Protein AF-A0A529LIV8-F1 (afdb_monomer_lite)

Structure (mmCIF, N/CA/C/O backbone):
data_AF-A0A529LIV8-F1
#
_entry.id   AF-A0A529LIV8-F1
#
loop_
_atom_site.group_PDB
_atom_site.id
_atom_site.type_symbol
_atom_site.label_atom_id
_atom_site.label_alt_id
_atom_site.label_comp_id
_atom_site.label_asym_id
_atom_site.label_entity_id
_atom_site.label_seq_id
_atom_site.pdbx_PDB_ins_code
_atom_site.Cartn_x
_atom_site.Cartn_y
_atom_site.Cartn_z
_atom_site.occupancy
_atom_site.B_iso_or_equiv
_atom_site.auth_seq_id
_atom_site.auth_comp_id
_atom_site.auth_asym_id
_atom_site.auth_atom_id
_atom_site.pdbx_PDB_model_num
ATOM 1 N N . GLY A 1 1 ? -3.493 -3.209 -4.517 1.00 90.56 1 GLY A N 1
ATOM 2 C CA . GLY A 1 1 ? -3.573 -4.144 -5.655 1.00 90.56 1 GLY A CA 1
ATOM 3 C C . GLY A 1 1 ? -4.404 -3.516 -6.748 1.00 90.56 1 GLY A C 1
ATOM 4 O O . GLY A 1 1 ? -4.863 -2.396 -6.554 1.00 90.56 1 GLY A O 1
ATOM 5 N N . TYR A 1 2 ? -4.593 -4.218 -7.856 1.00 93.12 2 TYR A N 1
ATOM 6 C CA . TYR A 1 2 ? -5.481 -3.810 -8.948 1.00 93.12 2 TYR A CA 1
ATOM 7 C C . TYR A 1 2 ? -6.316 -5.007 -9.405 1.00 93.12 2 TYR A C 1
ATOM 9 O O . TYR A 1 2 ? -5.925 -6.152 -9.180 1.00 93.12 2 TYR A O 1
ATOM 17 N N . TYR A 1 3 ? -7.466 -4.741 -10.009 1.00 93.56 3 TYR A N 1
ATOM 18 C CA . TYR A 1 3 ? -8.318 -5.750 -10.614 1.00 93.56 3 TYR A CA 1
ATOM 19 C C . TYR A 1 3 ? -7.947 -5.964 -12.079 1.00 93.56 3 TYR A C 1
ATOM 21 O O . TYR A 1 3 ? -7.609 -5.018 -12.791 1.00 93.56 3 TYR A O 1
ATOM 29 N N . THR A 1 4 ? -8.005 -7.215 -12.510 1.00 91.00 4 THR A N 1
ATOM 30 C CA . THR A 1 4 ? -8.017 -7.611 -13.921 1.00 91.00 4 THR A CA 1
ATOM 31 C C . THR A 1 4 ? -9.443 -7.569 -14.471 1.00 91.00 4 THR A C 1
ATOM 33 O O . THR A 1 4 ? -10.409 -7.518 -13.703 1.00 91.00 4 THR A O 1
ATOM 36 N N . ASP A 1 5 ? -9.588 -7.615 -15.795 1.00 87.44 5 ASP A N 1
ATOM 37 C CA . ASP A 1 5 ? -10.895 -7.537 -16.467 1.00 87.44 5 ASP A CA 1
ATOM 38 C C . ASP A 1 5 ? -11.833 -8.701 -16.104 1.00 87.44 5 ASP A C 1
ATOM 40 O O . ASP A 1 5 ? -13.050 -8.541 -16.065 1.00 87.44 5 ASP A O 1
ATOM 44 N N . ASP A 1 6 ? -11.273 -9.860 -15.752 1.00 89.62 6 ASP A N 1
ATOM 45 C CA . ASP A 1 6 ? -12.003 -11.023 -15.233 1.00 89.62 6 ASP A CA 1
ATOM 46 C C . ASP A 1 6 ? -12.305 -10.941 -13.720 1.00 89.62 6 ASP A C 1
ATOM 48 O O . ASP A 1 6 ? -12.822 -11.882 -13.120 1.00 89.62 6 ASP A O 1
ATOM 52 N N . GLY A 1 7 ? -12.016 -9.802 -13.085 1.00 90.50 7 GLY A N 1
ATOM 53 C CA .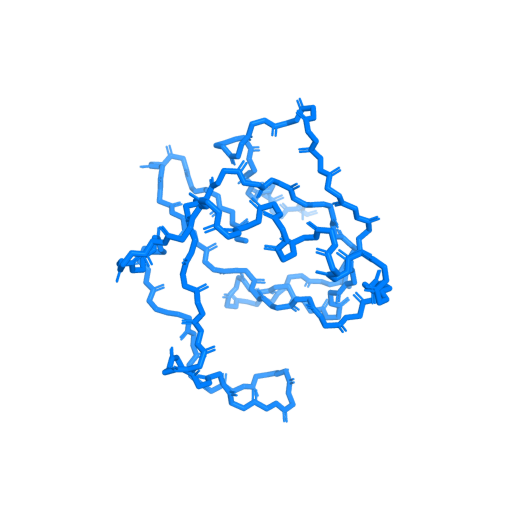 GLY A 1 7 ? -12.414 -9.498 -11.714 1.00 90.50 7 GLY A CA 1
ATOM 54 C C . GLY A 1 7 ? -11.507 -10.077 -10.628 1.00 90.50 7 GLY A C 1
ATOM 55 O O . GLY A 1 7 ? -11.889 -10.043 -9.450 1.00 90.50 7 GLY A O 1
ATOM 56 N N . ARG A 1 8 ? -10.315 -10.572 -10.975 1.00 92.88 8 ARG A N 1
ATOM 57 C CA . ARG A 1 8 ? -9.330 -11.078 -10.009 1.00 92.88 8 ARG A CA 1
ATOM 58 C C . ARG A 1 8 ? -8.514 -9.935 -9.415 1.00 92.88 8 ARG A C 1
ATOM 60 O O . ARG A 1 8 ? -8.174 -8.978 -10.103 1.00 92.88 8 ARG A O 1
ATOM 67 N N . LEU A 1 9 ? -8.218 -10.008 -8.117 1.00 94.06 9 LEU A N 1
ATOM 68 C CA . LEU A 1 9 ? -7.438 -8.983 -7.423 1.00 94.06 9 LEU A CA 1
ATOM 69 C C . LEU A 1 9 ? -5.961 -9.374 -7.386 1.00 94.06 9 LEU A C 1
ATOM 71 O O . LEU A 1 9 ? -5.570 -10.311 -6.688 1.00 94.06 9 LEU A O 1
ATOM 75 N N . ILE A 1 10 ? -5.136 -8.605 -8.087 1.00 93.06 10 ILE A N 1
ATOM 76 C CA . ILE A 1 10 ? -3.702 -8.843 -8.215 1.00 93.06 10 ILE A CA 1
ATOM 77 C C . ILE A 1 10 ? -2.926 -7.950 -7.249 1.00 93.06 10 ILE A C 1
ATOM 79 O O . ILE A 1 10 ? -3.176 -6.746 -7.088 1.00 93.06 10 ILE A O 1
ATOM 83 N N . TYR A 1 11 ? -1.962 -8.561 -6.568 1.00 92.25 11 TYR A N 1
ATOM 84 C CA . TYR A 1 11 ? -1.045 -7.852 -5.693 1.00 92.25 11 TYR A CA 1
ATOM 85 C C . TYR A 1 11 ? -0.090 -6.971 -6.506 1.00 92.25 11 TYR A C 1
ATOM 87 O O . TYR A 1 11 ? 0.485 -7.410 -7.492 1.00 92.25 11 TYR A O 1
ATOM 95 N N . ALA A 1 12 ? 0.094 -5.728 -6.060 1.00 91.75 12 ALA A N 1
ATOM 96 C CA . ALA A 1 12 ? 0.865 -4.716 -6.786 1.00 91.75 12 ALA A CA 1
ATOM 97 C C . ALA A 1 12 ? 2.052 -4.167 -5.981 1.00 91.75 12 ALA A C 1
ATOM 99 O O . ALA A 1 12 ? 2.693 -3.219 -6.410 1.00 91.75 12 ALA A O 1
ATOM 100 N N . GLY A 1 13 ? 2.343 -4.717 -4.799 1.00 89.88 13 GLY A N 1
ATOM 101 C CA . GLY A 1 13 ? 3.393 -4.213 -3.908 1.00 89.88 13 GLY A CA 1
ATOM 102 C C . GLY A 1 13 ? 2.872 -3.618 -2.598 1.00 89.88 13 GLY A C 1
ATOM 103 O O . GLY A 1 13 ? 1.694 -3.740 -2.254 1.00 89.88 13 GLY A O 1
ATOM 104 N N . ARG A 1 14 ? 3.792 -2.988 -1.857 1.00 88.94 14 ARG A N 1
ATOM 105 C CA . ARG A 1 14 ? 3.578 -2.382 -0.532 1.00 88.94 14 ARG A CA 1
ATOM 106 C C . ARG A 1 14 ? 3.915 -0.895 -0.568 1.00 88.94 14 ARG A C 1
ATOM 108 O O . ARG A 1 14 ? 4.937 -0.524 -1.137 1.00 88.94 14 ARG A O 1
ATOM 115 N N . ALA A 1 15 ? 3.102 -0.082 0.101 1.00 88.88 15 ALA A N 1
ATOM 116 C CA . ALA A 1 15 ? 3.419 1.308 0.415 1.00 88.88 15 ALA A CA 1
ATOM 117 C C . ALA A 1 15 ? 3.810 1.402 1.896 1.00 88.88 15 ALA A C 1
ATOM 119 O O . ALA A 1 15 ? 3.031 1.009 2.762 1.00 88.88 15 ALA A O 1
ATOM 120 N N . GLY A 1 16 ? 5.027 1.871 2.173 1.00 84.62 16 GLY A N 1
ATOM 121 C CA . GLY A 1 16 ? 5.542 2.062 3.538 1.00 84.62 16 GLY A CA 1
ATOM 122 C C . GLY A 1 16 ? 5.855 3.519 3.882 1.00 84.62 16 GLY A C 1
ATOM 123 O O . GLY A 1 16 ? 6.165 3.825 5.028 1.00 84.62 16 GLY A O 1
ATOM 124 N N . THR A 1 17 ? 5.782 4.416 2.901 1.00 87.62 17 THR A N 1
ATOM 125 C CA . THR A 1 17 ? 6.090 5.844 3.027 1.00 87.62 17 THR A CA 1
ATOM 126 C C . THR A 1 17 ? 4.870 6.683 2.642 1.00 87.62 17 THR A C 1
ATOM 128 O O . THR A 1 17 ? 3.916 6.175 2.048 1.00 87.62 17 THR A O 1
ATOM 131 N N . GLY A 1 18 ? 4.869 7.963 3.026 1.00 89.00 18 GLY A N 1
ATOM 132 C CA . GLY A 1 18 ? 3.757 8.884 2.752 1.00 89.00 18 GLY A CA 1
ATOM 133 C C . GLY A 1 18 ? 2.551 8.738 3.689 1.00 89.00 18 GLY A C 1
ATOM 134 O O . GLY A 1 18 ? 1.584 9.477 3.558 1.00 89.00 18 GLY A O 1
ATOM 135 N N . ILE A 1 19 ? 2.601 7.825 4.668 1.00 93.12 19 ILE A N 1
ATOM 136 C CA . ILE A 1 19 ? 1.525 7.629 5.649 1.00 93.12 19 ILE A CA 1
ATOM 137 C C . ILE A 1 19 ? 1.925 8.276 6.977 1.00 93.12 19 ILE A C 1
ATOM 139 O O . ILE A 1 19 ? 2.900 7.873 7.610 1.00 93.12 19 ILE A O 1
ATOM 143 N N . THR A 1 20 ? 1.168 9.279 7.419 1.00 93.62 20 THR A N 1
ATOM 144 C CA . THR A 1 20 ? 1.378 9.913 8.728 1.00 93.62 20 THR A CA 1
ATOM 145 C C . THR A 1 20 ? 0.835 9.035 9.860 1.00 93.62 20 THR A C 1
ATOM 147 O O . THR A 1 20 ? -0.001 8.157 9.648 1.00 93.62 20 THR A O 1
ATOM 150 N N . VAL A 1 21 ? 1.251 9.292 11.105 1.00 94.12 21 VAL A N 1
ATOM 151 C CA . VAL A 1 21 ? 0.730 8.559 12.279 1.00 94.12 21 VAL A CA 1
ATOM 152 C C . VAL A 1 21 ? -0.782 8.749 12.447 1.00 94.12 21 VAL A C 1
ATOM 154 O O . VAL A 1 21 ? -1.491 7.805 12.801 1.00 94.12 21 VAL A O 1
ATOM 157 N N . ALA A 1 22 ? -1.289 9.957 12.189 1.00 95.06 22 ALA A N 1
ATOM 158 C CA . ALA A 1 22 ? -2.723 10.234 12.227 1.00 95.06 22 ALA A CA 1
ATOM 159 C C . ALA A 1 22 ? -3.469 9.424 11.156 1.00 95.06 22 ALA A C 1
ATOM 161 O O . ALA A 1 22 ? -4.495 8.809 11.447 1.00 95.06 22 ALA A O 1
ATOM 162 N N . GLU A 1 23 ? -2.904 9.351 9.951 1.00 94.19 23 GLU A N 1
ATOM 163 C CA . GLU A 1 23 ? -3.491 8.603 8.845 1.00 94.19 23 GLU A CA 1
ATOM 164 C C . GLU A 1 23 ? -3.467 7.089 9.087 1.00 94.19 23 GLU A C 1
ATOM 166 O O . GLU A 1 23 ? -4.464 6.416 8.841 1.00 94.19 23 GLU A O 1
ATOM 171 N N . LEU A 1 24 ? -2.393 6.549 9.675 1.00 93.06 24 LEU A N 1
ATOM 172 C CA . LEU A 1 24 ? -2.345 5.147 10.105 1.00 93.06 24 LEU A CA 1
ATOM 173 C C . LEU A 1 24 ? -3.477 4.812 11.083 1.00 93.06 24 LEU A C 1
ATOM 175 O O . LEU A 1 24 ? -4.137 3.785 10.927 1.00 93.06 24 LEU A O 1
ATOM 179 N N . LYS A 1 25 ? -3.734 5.677 12.074 1.00 94.94 25 LYS A N 1
ATOM 180 C CA . LYS A 1 25 ? -4.837 5.483 13.032 1.00 94.94 25 LYS A CA 1
ATO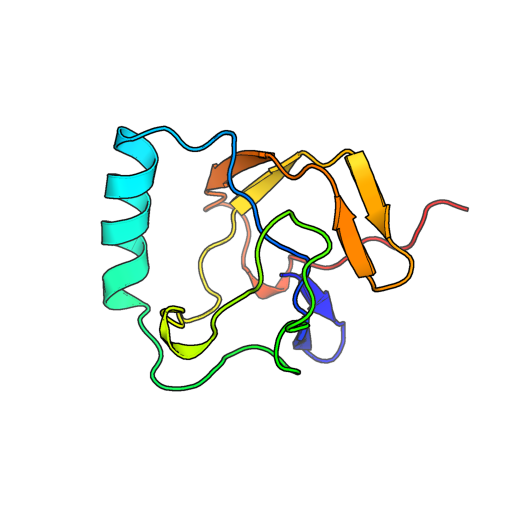M 181 C C . LYS A 1 25 ? -6.198 5.518 12.336 1.00 94.94 25 LYS A C 1
ATOM 183 O O . LYS A 1 25 ? -7.050 4.676 12.624 1.00 94.94 25 LYS A O 1
ATOM 188 N N . ARG A 1 26 ? -6.389 6.454 11.402 1.00 95.06 26 ARG A N 1
ATOM 189 C CA . ARG A 1 26 ? -7.621 6.579 10.611 1.00 95.06 26 ARG A CA 1
ATOM 190 C C . ARG A 1 26 ? -7.865 5.330 9.759 1.00 95.06 26 ARG A C 1
ATOM 192 O O . ARG A 1 26 ? -8.945 4.742 9.831 1.00 95.06 26 ARG A O 1
ATOM 199 N N . LEU A 1 27 ? -6.849 4.886 9.017 1.00 93.69 27 LEU A N 1
ATOM 200 C CA . LEU A 1 27 ? -6.901 3.680 8.189 1.00 93.69 27 LEU A CA 1
ATOM 201 C C . LEU A 1 27 ? -7.143 2.428 9.035 1.00 93.69 27 LEU A C 1
ATOM 203 O O . LEU A 1 27 ? -7.984 1.614 8.672 1.00 93.69 27 LEU A O 1
ATOM 207 N N . ALA A 1 28 ? -6.488 2.289 10.190 1.00 93.19 28 ALA A N 1
ATOM 208 C CA . ALA A 1 28 ? -6.723 1.163 11.091 1.00 93.19 28 ALA A CA 1
ATOM 209 C C . ALA A 1 28 ? -8.195 1.081 11.535 1.00 93.19 28 ALA A C 1
ATOM 211 O O . ALA A 1 28 ? -8.791 0.005 11.495 1.00 93.19 28 ALA A O 1
ATOM 212 N N . GLY A 1 29 ? -8.809 2.215 11.892 1.00 95.38 29 GLY A N 1
ATOM 213 C CA . GLY A 1 29 ? -10.237 2.282 12.216 1.00 95.38 29 GLY A CA 1
ATOM 214 C C . GLY A 1 29 ? -11.134 1.916 11.030 1.00 95.38 29 GLY A C 1
ATOM 215 O O . GLY A 1 29 ? -12.074 1.138 11.187 1.00 95.38 29 GLY A O 1
ATOM 216 N N . ARG A 1 30 ? -10.809 2.419 9.833 1.00 94.00 30 ARG A N 1
ATOM 217 C CA . ARG A 1 30 ? -11.558 2.152 8.595 1.00 94.00 30 ARG A CA 1
ATOM 218 C C . ARG A 1 30 ? -11.481 0.689 8.151 1.00 94.00 30 ARG A C 1
ATOM 220 O O . ARG A 1 30 ? -12.473 0.150 7.664 1.00 94.00 30 ARG A O 1
ATOM 227 N N . LEU A 1 31 ? -10.320 0.060 8.322 1.00 95.12 31 LEU A N 1
ATOM 228 C CA . LEU A 1 31 ? -10.028 -1.306 7.882 1.00 95.12 31 LEU A CA 1
ATOM 229 C C . LEU A 1 31 ? -10.500 -2.374 8.872 1.00 95.12 31 LEU A C 1
ATOM 231 O O . LEU A 1 31 ? -10.821 -3.483 8.454 1.00 95.12 31 LEU A O 1
ATOM 235 N N . LYS A 1 32 ? -10.600 -2.051 10.167 1.00 95.00 32 LYS A N 1
ATOM 236 C CA . LYS A 1 32 ? -11.070 -2.975 11.211 1.00 95.00 32 LYS A CA 1
ATOM 237 C C . LYS A 1 32 ? -12.397 -3.689 10.876 1.00 95.00 32 LYS A C 1
ATOM 239 O O . LYS A 1 32 ? -12.416 -4.915 10.943 1.00 95.00 32 LYS A O 1
ATOM 244 N N . PRO A 1 33 ? -13.489 -3.009 10.467 1.00 95.94 33 PRO A N 1
ATOM 245 C CA . PRO A 1 33 ? -14.742 -3.684 10.091 1.00 95.94 33 PRO A CA 1
ATOM 246 C C . PR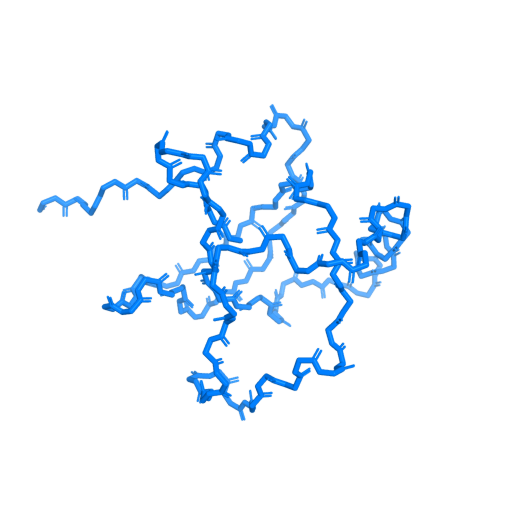O A 1 33 ? -14.666 -4.436 8.751 1.00 95.94 33 PRO A C 1
ATOM 248 O O . PRO A 1 33 ? -15.577 -5.185 8.389 1.00 95.94 33 PRO A O 1
ATOM 251 N N . LEU A 1 34 ? -13.598 -4.226 7.983 1.00 95.31 34 LEU A N 1
ATOM 252 C CA . LEU A 1 34 ? -13.365 -4.890 6.708 1.00 95.31 34 LEU A CA 1
ATOM 253 C C . LEU A 1 34 ? -12.501 -6.138 6.860 1.00 95.31 34 LEU A C 1
ATOM 255 O O . LEU A 1 34 ? -12.208 -6.761 5.849 1.00 95.31 34 LEU A O 1
ATOM 259 N N . GLN A 1 35 ? -12.106 -6.528 8.073 1.00 95.25 35 GLN A N 1
ATOM 260 C CA . GLN A 1 35 ? -11.293 -7.720 8.290 1.00 95.25 35 GLN A CA 1
ATOM 261 C C . GLN A 1 35 ? -11.887 -8.947 7.580 1.00 95.25 35 GLN A C 1
ATOM 263 O O . GLN A 1 35 ? -13.078 -9.241 7.679 1.00 95.25 35 GLN A O 1
ATOM 268 N N . ALA A 1 36 ? -11.032 -9.665 6.860 1.00 94.44 36 ALA A N 1
ATOM 269 C CA . ALA A 1 36 ? -11.370 -10.880 6.142 1.00 94.44 36 ALA A CA 1
ATOM 270 C C . ALA A 1 36 ? -10.583 -12.056 6.730 1.00 94.44 36 ALA A C 1
ATOM 272 O O . ALA A 1 36 ? -9.390 -11.949 7.003 1.00 94.44 36 ALA A O 1
ATOM 273 N N . ALA A 1 37 ? -11.248 -13.197 6.915 1.00 90.44 37 ALA A N 1
ATOM 274 C CA . ALA A 1 37 ? -10.589 -14.416 7.390 1.00 90.44 37 ALA A CA 1
ATOM 275 C C . ALA A 1 37 ? -9.745 -15.094 6.297 1.00 90.44 37 ALA A C 1
ATOM 277 O O . ALA A 1 37 ? -8.820 -15.844 6.595 1.00 90.44 37 ALA A O 1
ATOM 278 N N . ARG A 1 38 ? -10.078 -14.846 5.025 1.00 90.44 38 ARG A N 1
ATOM 279 C CA . ARG A 1 38 ? -9.405 -15.421 3.858 1.00 90.44 38 ARG A CA 1
ATOM 280 C C . ARG A 1 38 ? -8.703 -14.333 3.060 1.00 90.44 38 ARG A C 1
ATOM 282 O O . ARG A 1 38 ? -9.144 -13.184 3.038 1.00 90.44 38 ARG A O 1
ATOM 289 N N . MET A 1 39 ? -7.629 -14.728 2.386 1.00 93.44 39 MET A N 1
ATOM 290 C CA . MET A 1 39 ? -6.905 -13.867 1.461 1.00 93.44 39 MET A CA 1
ATOM 291 C C . MET A 1 39 ? -7.814 -13.501 0.272 1.00 93.44 39 MET A C 1
ATOM 293 O O . MET A 1 39 ? -8.337 -14.406 -0.373 1.00 93.44 39 MET A O 1
ATOM 297 N N . PRO A 1 40 ? -8.009 -12.204 -0.029 1.00 92.25 40 PRO A N 1
ATOM 298 C CA . PRO A 1 40 ? -8.847 -11.750 -1.142 1.00 92.25 40 PRO A CA 1
ATOM 299 C C . PRO A 1 40 ? -8.099 -11.689 -2.485 1.00 92.25 40 PRO A C 1
ATOM 301 O O . PRO A 1 40 ? -8.700 -11.360 -3.503 1.00 92.25 40 PRO A O 1
ATOM 304 N N . LEU A 1 41 ? -6.781 -11.902 -2.469 1.00 93.12 41 LEU A N 1
ATOM 305 C CA . LEU A 1 41 ? -5.925 -11.883 -3.652 1.00 93.12 41 LEU A CA 1
ATOM 306 C C . LEU A 1 41 ? -6.091 -13.176 -4.452 1.00 93.12 41 LEU A C 1
ATOM 308 O O . LEU A 1 41 ? -6.309 -14.234 -3.866 1.00 93.12 41 LEU A O 1
ATOM 312 N N . ASP A 1 42 ? -5.908 -13.086 -5.767 1.00 92.88 42 ASP A N 1
ATOM 313 C CA . ASP A 1 42 ? -5.926 -14.247 -6.668 1.00 92.88 42 ASP A CA 1
ATOM 314 C C . ASP A 1 42 ? -4.799 -15.242 -6.361 1.00 92.88 42 ASP A C 1
ATOM 316 O O . ASP A 1 42 ? -4.987 -16.454 -6.321 1.00 92.88 42 ASP A O 1
ATOM 320 N N . ALA A 1 43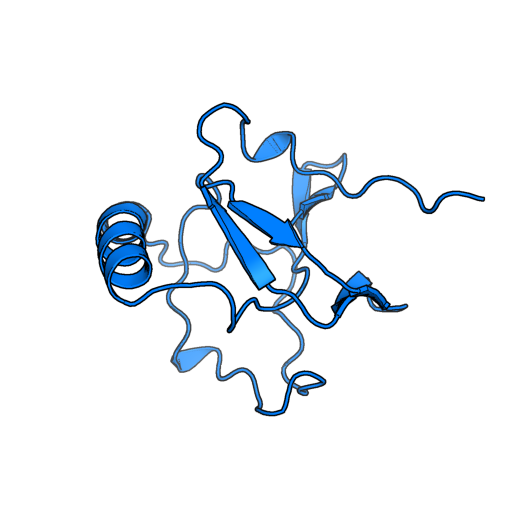 ? -3.618 -14.700 -6.073 1.00 90.25 43 ALA A N 1
ATOM 321 C CA . ALA A 1 43 ? -2.432 -15.448 -5.701 1.00 90.25 43 ALA A CA 1
ATOM 322 C C . ALA A 1 43 ? -1.768 -14.801 -4.478 1.00 90.25 43 ALA A C 1
ATOM 324 O O . ALA A 1 43 ? -1.868 -13.579 -4.287 1.00 90.25 43 ALA A O 1
ATOM 325 N N . PRO A 1 44 ? -1.080 -15.591 -3.633 1.00 86.44 44 PRO A N 1
ATOM 326 C CA . PRO A 1 44 ? -0.337 -15.039 -2.514 1.00 86.44 44 PRO A CA 1
ATOM 327 C C . PRO A 1 44 ? 0.772 -14.109 -3.018 1.00 86.44 44 PRO A C 1
ATOM 329 O O . PRO A 1 44 ? 1.396 -14.388 -4.044 1.00 86.44 44 PRO A O 1
ATOM 332 N N . PRO A 1 45 ? 1.047 -13.003 -2.306 1.00 85.44 45 PRO A N 1
ATOM 333 C CA . PRO A 1 45 ? 2.117 -12.105 -2.698 1.00 85.44 45 PRO A CA 1
ATOM 334 C C . PRO A 1 45 ? 3.474 -12.822 -2.582 1.00 85.44 45 PRO A C 1
ATOM 336 O O . PRO A 1 45 ? 3.639 -13.693 -1.718 1.00 85.44 45 PRO A O 1
ATOM 339 N N . PRO A 1 46 ? 4.458 -12.457 -3.422 1.00 81.62 46 PRO A N 1
ATOM 340 C CA . PRO A 1 46 ? 5.775 -13.079 -3.399 1.00 81.62 46 PRO A CA 1
ATOM 341 C C . PRO A 1 46 ? 6.426 -12.927 -2.018 1.00 81.62 46 PRO A C 1
ATOM 343 O O . PRO A 1 46 ? 6.419 -11.845 -1.424 1.00 81.62 46 PRO A O 1
ATOM 346 N N . ARG A 1 47 ? 6.965 -14.040 -1.503 1.00 68.88 47 ARG A N 1
ATOM 347 C CA . ARG A 1 47 ? 7.619 -14.115 -0.184 1.00 68.88 47 ARG A CA 1
ATOM 348 C C . ARG A 1 47 ? 8.998 -13.461 -0.190 1.00 68.88 47 ARG A C 1
ATOM 350 O O . ARG A 1 47 ? 9.390 -12.830 0.792 1.00 68.88 47 ARG A O 1
ATOM 357 N N . GLU A 1 48 ? 9.703 -13.586 -1.309 1.00 66.31 48 GLU A N 1
ATOM 358 C CA . GLU A 1 48 ? 11.004 -12.966 -1.527 1.00 66.31 48 GLU A CA 1
ATOM 359 C C . GLU A 1 48 ? 10.846 -11.454 -1.690 1.00 66.31 48 GLU A C 1
ATOM 361 O O . GLU A 1 48 ? 9.997 -10.954 -2.435 1.00 66.31 48 GLU A O 1
ATOM 366 N N . SER A 1 49 ? 11.636 -10.694 -0.935 1.00 57.19 49 SER A N 1
ATOM 367 C CA . SER A 1 49 ? 11.458 -9.251 -0.861 1.00 57.19 49 SER A CA 1
ATOM 368 C C . SER A 1 49 ? 12.388 -8.505 -1.794 1.00 57.19 49 SER A C 1
ATOM 370 O O . SER A 1 49 ? 13.587 -8.422 -1.558 1.00 57.19 49 SER A O 1
ATOM 372 N N . ARG A 1 50 ? 11.792 -7.809 -2.762 1.00 61.47 50 ARG A N 1
ATOM 373 C CA . ARG A 1 50 ? 12.428 -6.672 -3.447 1.00 61.47 50 ARG A CA 1
ATOM 374 C C . ARG A 1 50 ? 12.252 -5.339 -2.705 1.00 61.47 50 ARG A C 1
ATOM 376 O O . ARG A 1 50 ? 12.562 -4.284 -3.246 1.00 61.47 50 ARG A O 1
ATOM 383 N N . PHE A 1 51 ? 11.730 -5.378 -1.476 1.00 61.94 51 PHE A N 1
ATOM 384 C CA . PHE A 1 51 ? 11.319 -4.217 -0.675 1.00 61.94 51 PHE A CA 1
ATOM 385 C C . PHE A 1 51 ? 12.069 -4.126 0.669 1.00 61.94 51 PHE A C 1
ATOM 387 O O . PHE A 1 51 ? 11.549 -3.565 1.628 1.00 61.94 51 PHE A O 1
ATOM 394 N N . GLY A 1 52 ? 13.260 -4.724 0.777 1.00 61.78 52 GLY A N 1
ATOM 395 C CA . GLY A 1 52 ? 14.140 -4.613 1.952 1.00 61.78 52 GLY A CA 1
ATOM 396 C C . GLY A 1 52 ? 13.836 -5.573 3.107 1.00 61.78 52 GLY A C 1
ATOM 397 O O . GLY A 1 52 ? 14.726 -5.863 3.901 1.00 61.78 52 GLY A O 1
ATOM 398 N N . SER A 1 53 ? 12.618 -6.119 3.210 1.00 68.56 53 SER A N 1
ATOM 399 C CA . SER A 1 53 ? 12.295 -7.166 4.201 1.00 68.56 53 SER A CA 1
ATOM 400 C C . SER A 1 53 ? 11.264 -8.182 3.693 1.00 68.56 53 SER A C 1
ATOM 402 O O . SER A 1 53 ? 10.293 -7.754 3.040 1.00 68.56 53 SER A O 1
ATOM 404 N N . PRO A 1 54 ? 11.448 -9.495 3.958 1.00 74.88 54 PRO A N 1
ATOM 405 C CA . PRO A 1 54 ? 10.485 -10.550 3.628 1.00 74.88 54 PRO A CA 1
ATOM 406 C C . PRO A 1 54 ? 9.063 -10.197 4.061 1.00 74.88 54 PRO A C 1
ATOM 408 O O . PRO A 1 54 ? 8.851 -9.499 5.056 1.00 74.88 54 PRO A O 1
ATOM 411 N N . LEU A 1 55 ? 8.075 -10.628 3.277 1.00 78.50 55 LEU A N 1
ATOM 412 C CA . LEU A 1 55 ? 6.675 -10.465 3.653 1.00 78.50 55 LEU A CA 1
ATOM 413 C C . LEU A 1 55 ? 6.218 -11.685 4.454 1.00 78.50 55 LEU A C 1
ATOM 415 O O . LEU A 1 55 ? 5.874 -12.724 3.893 1.00 78.50 55 LEU A O 1
ATOM 419 N N . GLU A 1 56 ? 6.170 -11.527 5.773 1.00 83.88 56 GLU A N 1
ATOM 420 C CA . GLU A 1 56 ? 5.651 -12.546 6.682 1.00 83.88 56 GLU A CA 1
ATOM 421 C C . GLU A 1 56 ? 4.121 -12.582 6.629 1.00 83.88 56 GLU A C 1
ATOM 423 O O . GLU A 1 56 ? 3.444 -11.798 7.296 1.00 83.88 56 GLU A O 1
ATOM 428 N N . LEU A 1 57 ? 3.561 -13.505 5.839 1.00 82.69 57 LEU A N 1
ATOM 429 C CA . LEU A 1 57 ? 2.106 -13.639 5.663 1.00 82.69 57 LEU A CA 1
ATOM 430 C C . LEU A 1 57 ? 1.358 -13.875 6.984 1.00 82.69 57 LEU A C 1
ATOM 432 O O . LEU A 1 57 ? 0.206 -13.475 7.107 1.00 82.69 57 LEU A O 1
ATOM 436 N N . SER A 1 58 ? 2.011 -14.478 7.982 1.00 84.31 58 SER A N 1
ATOM 437 C CA . SER A 1 58 ? 1.454 -14.691 9.326 1.00 84.31 58 SER A CA 1
ATOM 438 C C . SER A 1 58 ? 1.173 -13.389 10.085 1.00 84.31 58 SER A C 1
ATOM 440 O O . SER A 1 58 ? 0.355 -13.379 11.000 1.00 84.31 58 SER A O 1
ATOM 442 N N . ARG A 1 59 ? 1.831 -12.287 9.705 1.00 85.75 59 ARG A N 1
ATOM 443 C CA . ARG A 1 59 ? 1.652 -10.950 10.292 1.00 85.75 59 ARG A CA 1
ATOM 444 C C . ARG A 1 59 ? 0.727 -10.057 9.460 1.00 85.75 59 ARG A C 1
ATOM 446 O O . ARG A 1 59 ? 0.525 -8.896 9.807 1.00 85.75 59 ARG A O 1
ATOM 453 N N . VAL A 1 60 ? 0.190 -10.567 8.350 1.00 89.50 60 VAL A N 1
ATOM 454 C CA . VAL A 1 60 ? -0.709 -9.818 7.469 1.00 89.50 60 VAL A CA 1
ATOM 455 C C . VAL A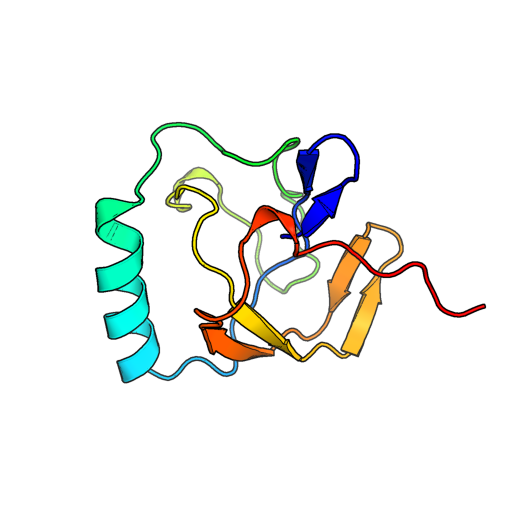 1 60 ? -2.148 -9.974 7.951 1.00 89.50 60 VAL A C 1
ATOM 457 O O . VAL A 1 60 ? -2.665 -11.082 8.069 1.00 89.50 60 VAL A O 1
ATOM 460 N N . HIS A 1 61 ? -2.821 -8.847 8.167 1.00 91.88 61 HIS A N 1
ATOM 461 C CA . HIS A 1 61 ? -4.265 -8.817 8.373 1.00 91.88 61 HIS A CA 1
ATOM 462 C C . HIS A 1 61 ? -4.962 -8.618 7.029 1.00 91.88 61 HIS A C 1
ATOM 464 O O . HIS A 1 61 ? -4.825 -7.569 6.396 1.00 91.88 61 HIS A O 1
ATOM 470 N N . TRP A 1 62 ? -5.708 -9.628 6.586 1.00 94.69 62 TRP A N 1
ATOM 471 C CA . TRP A 1 62 ? -6.498 -9.528 5.365 1.00 94.69 62 TRP A CA 1
ATOM 472 C C . TRP A 1 62 ? -7.740 -8.674 5.591 1.00 94.69 62 TRP A C 1
ATOM 474 O O . TRP A 1 62 ? -8.365 -8.713 6.652 1.00 94.69 62 TRP A O 1
ATOM 484 N N . VAL A 1 63 ? -8.109 -7.919 4.564 1.00 95.88 63 VAL A N 1
ATOM 485 C CA . VAL A 1 63 ? -9.288 -7.054 4.557 1.00 95.88 63 VAL A CA 1
ATOM 486 C C . VAL A 1 63 ? -10.045 -7.227 3.251 1.00 95.88 63 VAL A C 1
ATOM 488 O O . VAL A 1 63 ? -9.458 -7.562 2.222 1.00 95.88 63 VAL A O 1
ATOM 491 N N . ARG A 1 64 ? -11.349 -6.976 3.280 1.00 94.75 64 ARG A N 1
ATOM 492 C CA . ARG A 1 64 ? -12.185 -6.897 2.089 1.00 94.75 64 ARG A CA 1
ATOM 493 C C . ARG A 1 64 ? -11.668 -5.772 1.184 1.00 94.75 64 ARG A C 1
ATOM 495 O O . ARG A 1 64 ? -11.382 -4.678 1.682 1.00 94.75 64 ARG A O 1
ATOM 502 N N . PRO A 1 65 ? -11.533 -6.013 -0.130 1.00 94.38 65 PRO A N 1
ATOM 503 C CA . PRO A 1 65 ? -10.930 -5.065 -1.062 1.00 94.38 65 PRO A CA 1
ATOM 504 C C . PRO A 1 65 ? -11.926 -3.978 -1.491 1.00 94.38 65 PRO A C 1
ATOM 506 O O . PRO A 1 65 ? -12.305 -3.888 -2.658 1.00 94.38 65 PRO A O 1
ATOM 509 N N . GLU A 1 66 ? -12.369 -3.179 -0.521 1.00 93.88 66 GLU A N 1
ATOM 510 C CA . GLU A 1 66 ? -13.364 -2.111 -0.687 1.00 93.88 66 GLU A CA 1
ATOM 511 C C . GLU A 1 66 ? -12.737 -0.711 -0.635 1.00 93.88 66 GLU A C 1
ATOM 513 O O . GLU A 1 66 ? -13.259 0.221 -1.240 1.00 93.88 66 GLU A O 1
ATOM 518 N N . VAL A 1 67 ? -11.611 -0.556 0.068 1.00 94.44 67 VAL A N 1
ATOM 519 C CA . VAL A 1 67 ? -10.928 0.736 0.223 1.00 94.44 67 VAL A CA 1
ATOM 520 C C . VAL A 1 67 ? -9.990 0.970 -0.953 1.00 94.44 67 VAL A C 1
ATOM 522 O O . VAL A 1 67 ? -9.099 0.159 -1.217 1.00 94.44 67 VAL A O 1
ATOM 525 N N . VAL A 1 68 ? -10.167 2.102 -1.632 1.00 95.50 68 VAL A N 1
ATOM 526 C CA . VAL A 1 68 ? -9.270 2.558 -2.694 1.00 95.50 68 VAL A CA 1
ATOM 527 C C . VAL A 1 68 ? -8.330 3.609 -2.141 1.00 95.50 68 VAL A C 1
ATOM 529 O O . VAL A 1 68 ? -8.735 4.497 -1.396 1.00 95.50 68 VAL A O 1
ATOM 532 N N . VAL A 1 6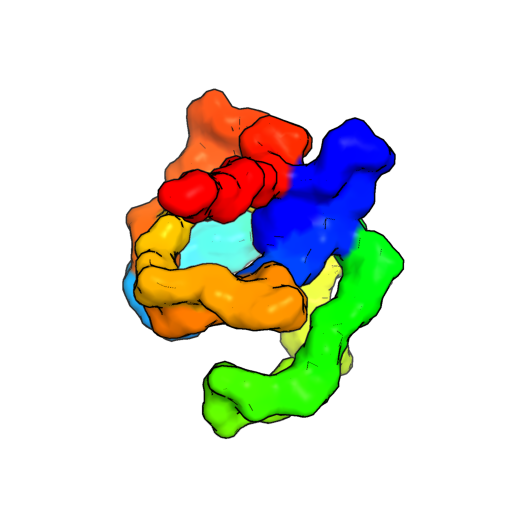9 ? -7.061 3.506 -2.515 1.00 94.69 69 VAL A N 1
ATOM 533 C CA . VAL A 1 69 ? -6.031 4.463 -2.127 1.00 94.69 69 VAL A CA 1
ATOM 534 C C . VAL A 1 69 ? -5.297 4.953 -3.358 1.00 94.69 69 VAL A C 1
ATOM 536 O O . VAL A 1 69 ? -5.090 4.206 -4.316 1.00 94.69 69 VAL A O 1
ATOM 539 N N . GLU A 1 70 ? -4.901 6.211 -3.314 1.00 94.19 70 GLU A N 1
ATOM 540 C CA . GLU A 1 70 ? -4.012 6.815 -4.282 1.00 94.19 70 GLU A CA 1
ATOM 541 C C . GLU A 1 70 ? -2.568 6.665 -3.816 1.00 94.19 70 GLU A C 1
ATOM 543 O O . GLU A 1 70 ? -2.240 6.829 -2.635 1.00 94.19 70 GLU A O 1
ATOM 548 N N . VAL A 1 71 ? -1.702 6.317 -4.762 1.00 94.56 71 VAL A N 1
ATOM 549 C CA . VAL A 1 71 ? -0.277 6.121 -4.529 1.00 94.56 71 VAL A CA 1
ATOM 550 C C . VAL A 1 71 ? 0.507 6.756 -5.665 1.00 94.56 71 VAL A C 1
ATOM 552 O O . VAL A 1 71 ? 0.124 6.648 -6.829 1.00 94.56 71 VAL A O 1
ATOM 555 N N . THR A 1 72 ? 1.635 7.367 -5.330 1.00 93.94 72 THR A N 1
ATOM 556 C CA . THR A 1 72 ? 2.687 7.670 -6.301 1.00 93.94 72 THR A CA 1
ATOM 557 C C . THR A 1 72 ? 3.693 6.529 -6.295 1.00 93.94 72 THR A C 1
ATOM 559 O O . THR A 1 72 ? 3.889 5.853 -5.283 1.00 93.94 72 THR A O 1
ATOM 562 N N . TYR A 1 73 ? 4.299 6.261 -7.443 1.00 92.69 73 TYR A N 1
ATOM 563 C CA . TYR A 1 73 ? 5.296 5.211 -7.608 1.00 92.69 73 TYR A CA 1
ATOM 564 C C . TYR A 1 73 ? 6.253 5.595 -8.734 1.00 92.69 73 TYR A C 1
ATOM 566 O O . TYR A 1 73 ? 5.893 6.372 -9.615 1.00 92.69 73 TYR A O 1
ATOM 574 N N . LEU A 1 74 ? 7.469 5.048 -8.707 1.00 90.06 74 LEU A N 1
ATOM 575 C CA . LEU A 1 74 ? 8.483 5.347 -9.718 1.00 90.06 74 LEU A CA 1
ATOM 576 C C . LEU A 1 74 ? 8.226 4.582 -11.019 1.00 90.06 74 LEU A C 1
ATOM 578 O O . LEU A 1 74 ? 8.298 5.147 -12.102 1.00 90.06 74 LEU A O 1
ATOM 582 N N . THR A 1 75 ? 7.990 3.273 -10.919 1.00 89.06 75 THR A N 1
ATOM 583 C CA . THR A 1 75 ? 7.801 2.418 -12.096 1.00 89.06 75 THR A CA 1
ATOM 584 C C . THR A 1 75 ? 7.074 1.117 -11.759 1.00 89.06 75 THR A C 1
ATOM 586 O O . THR A 1 75 ? 7.020 0.707 -10.592 1.00 89.06 75 THR A O 1
ATOM 589 N N . TRP A 1 76 ? 6.551 0.462 -12.796 1.00 89.25 76 TRP A N 1
ATOM 590 C CA . TRP A 1 76 ? 6.156 -0.942 -12.768 1.00 89.25 76 TRP A CA 1
ATOM 591 C C . TRP A 1 76 ? 7.366 -1.830 -13.053 1.00 89.25 76 TRP A C 1
ATOM 593 O O . TRP A 1 76 ? 8.186 -1.545 -13.918 1.00 89.25 76 TRP A O 1
ATOM 603 N N . THR A 1 77 ? 7.458 -2.933 -12.328 1.00 86.56 77 THR A N 1
ATOM 604 C CA . THR A 1 77 ? 8.427 -4.002 -12.593 1.00 86.56 77 THR A CA 1
ATOM 605 C C . THR A 1 77 ? 7.851 -5.031 -13.565 1.00 86.56 77 THR A C 1
ATOM 607 O O . THR A 1 77 ? 6.633 -5.087 -13.756 1.00 86.56 77 THR A O 1
ATOM 610 N N . GLU A 1 78 ? 8.716 -5.872 -14.133 1.00 84.94 78 GLU A N 1
ATOM 611 C CA . GLU A 1 78 ? 8.326 -6.979 -15.022 1.00 84.94 78 GLU A CA 1
ATOM 612 C C . GLU A 1 78 ? 7.378 -7.972 -14.328 1.00 84.94 78 GLU A C 1
ATOM 614 O O . GLU A 1 78 ? 6.433 -8.460 -14.936 1.00 84.94 78 GLU A O 1
ATOM 619 N N . ASP A 1 79 ? 7.529 -8.163 -13.014 1.00 82.44 79 ASP A N 1
ATOM 620 C CA . ASP A 1 79 ? 6.631 -8.995 -12.195 1.00 82.44 79 ASP A CA 1
ATOM 621 C C . ASP A 1 79 ? 5.340 -8.278 -11.769 1.00 82.44 79 ASP A C 1
ATOM 623 O O . ASP A 1 79 ? 4.679 -8.678 -10.810 1.00 82.44 79 ASP A O 1
ATOM 627 N N . ASN A 1 80 ? 4.977 -7.183 -12.439 1.00 86.25 80 ASN A N 1
ATOM 628 C CA . ASN A 1 80 ? 3.746 -6.430 -12.194 1.00 86.25 80 ASN A CA 1
ATOM 629 C C . ASN A 1 80 ? 3.637 -5.847 -10.772 1.00 86.25 80 ASN A C 1
ATOM 631 O O . ASN A 1 80 ? 2.541 -5.701 -10.229 1.00 86.25 80 ASN A O 1
ATOM 635 N N . LEU A 1 81 ? 4.772 -5.480 -10.171 1.00 88.88 81 LEU A N 1
ATOM 636 C CA . LEU A 1 81 ? 4.835 -4.792 -8.877 1.00 88.88 81 LEU A CA 1
ATOM 637 C C . LEU A 1 81 ? 5.240 -3.329 -9.048 1.00 88.88 81 LEU A C 1
ATOM 639 O O . LEU A 1 81 ? 6.087 -3.012 -9.881 1.00 88.88 81 LEU A O 1
ATOM 643 N N . LEU A 1 82 ? 4.697 -2.463 -8.201 1.00 90.12 82 LEU A N 1
ATOM 644 C CA . LEU A 1 82 ? 5.051 -1.054 -8.095 1.00 90.12 82 LEU A CA 1
ATOM 645 C C . LEU A 1 82 ? 6.351 -0.874 -7.296 1.00 90.12 82 LEU A C 1
ATOM 647 O O . LEU A 1 82 ? 6.534 -1.492 -6.242 1.00 90.12 82 LEU A O 1
ATOM 651 N N . ARG A 1 83 ? 7.240 0.006 -7.768 1.00 89.06 83 ARG A N 1
ATOM 652 C CA . ARG A 1 83 ? 8.517 0.340 -7.114 1.00 89.06 83 ARG A CA 1
ATOM 653 C C . ARG A 1 83 ? 8.502 1.755 -6.533 1.00 89.06 83 ARG A C 1
ATOM 655 O O . ARG A 1 83 ? 7.982 2.668 -7.163 1.00 89.06 83 ARG A O 1
ATOM 662 N N . GLN A 1 84 ? 9.126 1.922 -5.358 1.00 88.19 84 GLN A N 1
ATOM 663 C CA . GLN A 1 84 ? 9.190 3.191 -4.607 1.00 88.19 84 GLN A CA 1
ATOM 664 C C . GLN A 1 84 ? 7.804 3.824 -4.413 1.00 88.19 84 GLN A C 1
ATOM 666 O O . GLN A 1 84 ? 7.547 4.953 -4.817 1.00 88.19 84 GLN A O 1
ATOM 671 N N . VAL A 1 85 ? 6.896 3.046 -3.825 1.00 91.69 85 VAL A N 1
ATOM 672 C CA . VAL A 1 85 ? 5.495 3.433 -3.641 1.00 91.69 85 VAL A CA 1
ATOM 673 C C . VAL A 1 85 ? 5.340 4.325 -2.416 1.00 91.69 85 VAL A C 1
ATOM 675 O O . VAL A 1 85 ? 5.767 3.940 -1.326 1.00 91.69 85 VAL A O 1
ATOM 678 N N . SER A 1 86 ? 4.668 5.461 -2.585 1.00 93.81 86 SER A N 1
ATOM 679 C CA . SER A 1 86 ? 4.314 6.394 -1.518 1.00 93.81 86 SER A CA 1
ATOM 680 C C . SER A 1 86 ? 2.809 6.645 -1.505 1.00 93.81 86 SER A C 1
ATOM 682 O O . SER A 1 86 ? 2.207 6.988 -2.526 1.00 93.81 86 SER A O 1
ATOM 684 N N . TYR A 1 87 ? 2.190 6.468 -0.342 1.00 94.94 87 TYR A N 1
ATOM 685 C CA . TYR A 1 87 ? 0.767 6.726 -0.140 1.00 94.94 87 TYR A CA 1
ATOM 686 C C . TYR A 1 87 ? 0.444 8.216 -0.285 1.00 94.94 87 TYR A C 1
ATOM 688 O O . TYR A 1 87 ? 1.193 9.053 0.214 1.00 94.94 87 TYR A O 1
ATOM 696 N N . GLN A 1 88 ? -0.668 8.536 -0.950 1.00 95.00 88 GLN A N 1
ATOM 697 C CA . GLN A 1 88 ? -1.156 9.911 -1.110 1.00 95.00 88 GLN A CA 1
ATOM 698 C C . GLN A 1 88 ? -2.472 10.162 -0.369 1.00 95.00 88 GLN A C 1
ATOM 700 O O . GLN A 1 88 ? -2.680 11.253 0.153 1.00 95.00 88 GLN A O 1
ATOM 705 N N . GLY A 1 89 ? -3.361 9.169 -0.292 1.00 93.69 89 GLY A N 1
ATOM 706 C CA . GLY A 1 89 ? -4.666 9.343 0.347 1.00 93.69 89 GLY A CA 1
ATOM 707 C C . GLY A 1 89 ? -5.660 8.237 0.012 1.00 93.69 89 GLY A C 1
ATOM 708 O O . GLY A 1 89 ? -5.417 7.408 -0.861 1.00 93.69 89 GLY A O 1
ATOM 709 N N . GLU A 1 90 ? -6.800 8.229 0.699 1.00 93.81 90 GLU A N 1
ATOM 710 C CA . GLU A 1 90 ? -7.937 7.363 0.374 1.00 93.81 90 GLU A CA 1
ATOM 711 C C . GLU A 1 90 ? -8.820 8.038 -0.681 1.00 93.81 90 GLU A C 1
ATOM 713 O O . GLU A 1 90 ? -9.114 9.229 -0.592 1.00 93.81 90 GLU A O 1
ATOM 718 N N . ARG A 1 91 ? -9.275 7.261 -1.662 1.00 93.69 91 ARG A N 1
ATOM 719 C CA . ARG A 1 91 ? -10.177 7.694 -2.732 1.00 93.69 91 ARG A CA 1
ATOM 720 C C . ARG A 1 91 ? -11.559 7.112 -2.481 1.00 93.69 91 ARG A C 1
ATOM 722 O O . ARG A 1 91 ? -11.802 5.939 -2.746 1.00 93.69 91 ARG A O 1
ATOM 729 N N . GLN A 1 92 ? -12.463 7.922 -1.940 1.00 90.62 92 GLN A N 1
ATOM 730 C CA . GLN A 1 92 ? -13.852 7.511 -1.689 1.00 90.62 92 GLN A CA 1
ATOM 731 C C . GLN A 1 92 ? -14.755 7.711 -2.914 1.00 90.62 92 GLN A C 1
ATOM 733 O O . GLN A 1 92 ? -15.844 7.153 -2.985 1.00 90.62 92 GLN A O 1
ATOM 738 N N . ASP A 1 93 ? -14.283 8.486 -3.887 1.00 90.69 93 ASP A N 1
ATOM 739 C CA . ASP A 1 93 ? -14.945 8.791 -5.154 1.00 90.69 93 ASP A CA 1
ATOM 740 C C . ASP A 1 93 ? -14.915 7.622 -6.149 1.00 90.69 93 ASP A C 1
ATOM 742 O O . ASP A 1 93 ? -15.706 7.591 -7.091 1.00 90.69 93 ASP A O 1
ATOM 746 N N . LYS A 1 94 ? -14.007 6.657 -5.954 1.00 88.38 94 LYS A N 1
ATOM 747 C CA . LYS A 1 94 ? -13.743 5.586 -6.914 1.00 88.38 94 LYS A CA 1
ATOM 748 C C . LYS A 1 94 ? -14.072 4.210 -6.331 1.00 88.38 94 LYS A C 1
ATOM 750 O O . LYS A 1 94 ? -13.517 3.842 -5.296 1.00 88.38 94 LYS A O 1
ATOM 755 N N . PRO A 1 95 ? -14.901 3.390 -7.003 1.00 90.62 95 PRO A N 1
ATOM 756 C CA . PRO A 1 95 ? -15.154 2.029 -6.552 1.00 90.62 95 PRO A CA 1
ATOM 757 C C . PRO A 1 95 ? -13.929 1.140 -6.790 1.00 90.62 95 PRO A C 1
ATOM 759 O O . PRO A 1 95 ? -13.258 1.229 -7.821 1.00 90.62 95 PRO A O 1
ATOM 762 N N . ALA A 1 96 ? -13.675 0.212 -5.864 1.00 90.50 96 ALA A N 1
ATOM 763 C CA . ALA A 1 96 ? -12.493 -0.648 -5.903 1.00 90.50 96 ALA A CA 1
ATOM 764 C C . ALA A 1 96 ? -12.352 -1.451 -7.201 1.00 90.50 96 ALA A C 1
ATOM 766 O O . ALA A 1 96 ? -11.249 -1.568 -7.727 1.00 90.50 96 ALA A O 1
ATOM 767 N N . ARG A 1 97 ? -13.465 -1.925 -7.772 1.00 90.44 97 ARG A N 1
ATOM 768 C CA . ARG A 1 97 ? -13.484 -2.687 -9.032 1.00 90.44 97 ARG A CA 1
ATOM 769 C C . ARG A 1 97 ? -12.991 -1.897 -10.251 1.00 90.44 97 ARG A C 1
ATOM 771 O O . ARG A 1 97 ? -12.595 -2.511 -11.227 1.00 90.44 97 ARG A O 1
ATOM 778 N N . GLN A 1 98 ? -12.976 -0.563 -10.196 1.00 89.44 98 GLN A N 1
ATOM 779 C CA . GLN A 1 98 ? -12.451 0.286 -11.275 1.00 89.44 98 GLN A CA 1
ATOM 780 C C . GLN A 1 98 ? -10.945 0.568 -11.147 1.00 89.44 98 GLN A C 1
ATOM 782 O O . GLN A 1 98 ? -10.369 1.327 -11.934 1.00 89.44 98 GLN A O 1
ATOM 787 N N . VAL A 1 99 ? -10.283 0.028 -10.123 1.00 91.75 99 VAL A N 1
ATOM 788 C CA . VAL A 1 99 ? -8.828 0.119 -9.987 1.00 91.75 99 VAL A CA 1
ATOM 789 C C . VAL A 1 99 ? -8.210 -0.963 -10.859 1.00 91.75 99 VAL A C 1
ATOM 791 O O . VAL A 1 99 ? -7.924 -2.053 -10.381 1.00 91.75 99 VAL A O 1
ATOM 794 N N . VAL A 1 100 ? -8.025 -0.656 -12.137 1.00 91.31 100 VAL A N 1
ATOM 795 C CA . VAL A 1 100 ? -7.364 -1.526 -13.116 1.00 91.31 100 VAL A CA 1
ATOM 796 C C . VAL A 1 100 ? -5.981 -0.979 -13.449 1.00 91.31 100 VAL A C 1
ATOM 798 O O . VAL A 1 100 ? -5.720 0.219 -13.298 1.00 91.31 100 VAL A O 1
ATOM 801 N N . ARG A 1 101 ? -5.071 -1.852 -13.881 1.00 85.62 101 ARG A N 1
ATOM 802 C CA . ARG A 1 101 ? -3.778 -1.413 -14.403 1.00 85.62 101 ARG A CA 1
ATOM 803 C C . ARG A 1 101 ? -3.983 -0.884 -15.819 1.00 85.62 101 ARG A C 1
ATOM 805 O O . ARG A 1 101 ? -4.441 -1.622 -16.682 1.00 85.62 101 ARG A O 1
ATOM 812 N N . SER A 1 102 ? -3.608 0.369 -16.058 1.00 73.44 102 SER A N 1
ATOM 813 C CA . SER A 1 102 ? -3.564 0.897 -17.421 1.00 73.44 102 SER A CA 1
ATOM 814 C C . SER A 1 102 ? -2.538 0.113 -18.246 1.00 73.44 102 SER A C 1
ATOM 816 O O . SER A 1 102 ? -1.465 -0.201 -17.714 1.00 73.44 102 SER A O 1
ATOM 818 N N . PRO A 1 103 ? -2.831 -0.205 -19.519 1.00 66.44 103 PRO A N 1
ATOM 819 C CA . PRO A 1 103 ? -1.845 -0.823 -20.395 1.00 66.44 103 PRO A CA 1
ATOM 820 C C . PRO A 1 103 ? -0.578 0.048 -20.434 1.00 66.44 103 PRO A C 1
ATOM 822 O O . PRO A 1 103 ? -0.692 1.277 -20.345 1.00 66.44 103 PRO A O 1
ATOM 825 N N . PRO A 1 104 ? 0.625 -0.555 -20.498 1.00 61.28 104 PRO A N 1
ATOM 826 C CA . PRO A 1 104 ? 1.849 0.220 -20.656 1.00 61.28 104 PRO A CA 1
ATOM 827 C C . PRO A 1 104 ? 1.705 1.118 -21.888 1.00 61.28 104 PRO A C 1
ATOM 829 O O . PRO A 1 104 ? 1.227 0.670 -22.931 1.00 61.28 104 PRO A O 1
ATOM 832 N N . TYR A 1 105 ? 2.056 2.395 -21.734 1.00 43.00 105 TYR A N 1
ATOM 833 C CA . TYR A 1 105 ? 2.118 3.313 -22.865 1.00 43.00 105 TYR A CA 1
ATOM 834 C C . TYR A 1 105 ? 3.175 2.771 -23.848 1.00 43.00 105 TYR A C 1
ATOM 836 O O . TYR A 1 105 ? 4.244 2.379 -23.368 1.00 43.00 105 TYR A O 1
ATOM 844 N N . PRO A 1 106 ? 2.859 2.654 -25.151 1.00 47.03 106 PRO A N 1
ATOM 845 C CA . PRO A 1 106 ? 3.779 2.115 -26.152 1.00 47.03 106 PRO A CA 1
ATOM 846 C C . PRO A 1 106 ? 5.063 2.940 -26.287 1.00 47.03 106 PRO A C 1
ATOM 848 O O . PRO A 1 106 ? 5.030 4.161 -26.001 1.00 47.03 106 PRO A O 1
#

pLDDT: mean 87.63, std 10.5, range [43.0, 95.94]

Sequence (106 aa):
GYYTDDGRLIYAGRAGTGITVAELKRLAGRLKPLQAARMPLDAPPPRESRFGSPLELSRVHWVRPEVVVEVTYLTWTEDNLLRQVSYQGERQDKPARQVVRSPPYP

Radius of gyration: 13.8 Å; chains: 1; bounding box: 29×26×39 Å

Foldseek 3Di:
DAADPVGAAADADDADAQADPVNVVVVCVVFVVFFDPDARHPDDDDQDDPPPDGDDPVPDTHGHQFKAWDWDADDADPVNYTHPIHTDGTDPPDGRNPRHDDDPDD

Secondary structure (DSSP, 8-state):
-EE-TTS-EE------BS--HHHHHHHHHHHGGGB-SS--SSSPPPSS-SSSS---GGG---B-TT-EEEEE-SEE-TTS-EES-EEEEEESSS-GGG-BPPPPP-